Protein AF-A0AAW0LJJ2-F1 (afdb_monomer_lite)

Secondary structure (DSSP, 8-state):
--PPPPPHHHHHHHHHHHHH-GGGGGGTTTSTTHHHHHHHHHHSTT-TTHHHHHHHHHHTGGG-TT-SHHHHHHHHHHHHHHHHSPP-SSSS-HHHHHHHHHHHHHHHHHHGGGS-HHHHHHHHHHHHHHHTS---HHHHHHHHHHHHHHHHHHHHSTTHHHHHHHHHHHHHHHTS--

InterPro domains:
  IPR016024 Armadillo-type fold [SSF48371] (32-173)
  IPR038741 AP-5 complex subunit beta-1 [PTHR34033] (3-173)

pLDDT: mean 87.31, std 13.15, range [34.34, 98.38]

Foldseek 3Di:
DDDDADDLVSVVQQLVLVVVDDPSNVVCVPPPPVLVSLLVLLLDQPRPCNLVSLVSCLVCVVVDPPNDLVSLLSLLVSLCSQLVDDDPVPRRHLVSNLSSLQSSLSSCLVCVVVDDLVSVLSNLVVLVVLLPDPDDPSSVSSNVSSVVSNVVNCVSPPCSVVVSVVVVVVVVVVPDDD

Structure (mmCIF, N/CA/C/O backbone):
data_AF-A0AAW0LJJ2-F1
#
_entry.id   AF-A0AAW0LJJ2-F1
#
loop_
_atom_site.group_PDB
_atom_site.id
_atom_site.type_symbol
_atom_site.label_atom_id
_atom_site.label_alt_id
_atom_site.label_comp_id
_atom_site.label_asym_id
_atom_site.label_entity_id
_atom_site.label_seq_id
_atom_site.pdbx_PDB_ins_code
_atom_site.Cartn_x
_atom_site.Cartn_y
_atom_site.Cartn_z
_atom_site.occupancy
_atom_site.B_iso_or_equiv
_atom_site.auth_seq_id
_atom_site.auth_comp_id
_atom_site.auth_asym_id
_atom_site.auth_atom_id
_atom_site.pdbx_PDB_model_num
ATOM 1 N N . MET A 1 1 ? -21.366 12.395 2.158 1.00 34.34 1 MET A N 1
ATOM 2 C CA . MET A 1 1 ? -21.762 12.562 3.576 1.00 34.34 1 MET A CA 1
ATOM 3 C C . MET A 1 1 ? -20.507 12.367 4.410 1.00 34.34 1 MET A C 1
ATOM 5 O O . MET A 1 1 ? -19.807 11.400 4.158 1.00 34.34 1 MET A O 1
ATOM 9 N N . SER A 1 2 ? -20.166 13.298 5.306 1.00 44.72 2 SER A N 1
ATOM 10 C CA . SER A 1 2 ? -18.946 13.191 6.123 1.00 44.72 2 SER A CA 1
ATOM 11 C C . SER A 1 2 ? -19.129 12.073 7.151 1.00 44.72 2 SER A C 1
ATOM 13 O O . SER A 1 2 ? -20.004 12.172 8.013 1.00 44.72 2 SER A O 1
ATOM 15 N N . GLN A 1 3 ? -18.385 10.978 7.005 1.00 62.25 3 GLN A N 1
ATOM 16 C CA . GLN A 1 3 ? -18.446 9.852 7.930 1.00 62.25 3 GLN A CA 1
ATOM 17 C C . GLN A 1 3 ? -17.730 10.182 9.234 1.00 62.25 3 GLN A C 1
ATOM 19 O O . GLN A 1 3 ? -16.739 10.913 9.260 1.00 62.25 3 GLN A O 1
ATOM 24 N N . LYS A 1 4 ? -18.245 9.636 10.337 1.00 73.75 4 LYS A N 1
ATOM 25 C CA . LYS A 1 4 ? -17.633 9.821 11.647 1.00 73.75 4 LYS A CA 1
ATOM 26 C C . LYS A 1 4 ? -16.298 9.061 11.678 1.00 73.75 4 LYS A C 1
ATOM 28 O O . LYS A 1 4 ? -16.311 7.853 11.452 1.00 73.75 4 LYS A O 1
ATOM 33 N N . PRO A 1 5 ? -15.168 9.729 11.960 1.00 82.31 5 PRO A N 1
ATOM 34 C CA . PRO A 1 5 ? -13.885 9.049 12.066 1.00 82.31 5 PRO A CA 1
ATOM 35 C C . PRO A 1 5 ? -13.890 8.099 13.269 1.00 82.31 5 PRO A C 1
ATOM 37 O O . PRO A 1 5 ? -14.421 8.445 14.328 1.00 82.31 5 PRO A O 1
ATOM 40 N N . LEU A 1 6 ? -13.281 6.924 13.106 1.00 89.50 6 LEU A N 1
ATOM 41 C CA . LEU A 1 6 ? -13.045 5.980 14.197 1.00 89.50 6 LEU A CA 1
ATOM 42 C C . LEU A 1 6 ? -11.908 6.484 15.096 1.00 89.50 6 LEU A C 1
ATOM 44 O O . LEU A 1 6 ? -10.920 7.055 14.618 1.00 89.50 6 LEU A O 1
ATOM 48 N N . SER A 1 7 ? -12.057 6.309 16.409 1.00 92.12 7 SER A N 1
ATOM 49 C CA . SER A 1 7 ? -10.971 6.571 17.357 1.00 92.12 7 SER A CA 1
ATOM 50 C C . SER A 1 7 ? -9.905 5.465 17.283 1.00 92.12 7 SER A C 1
ATOM 52 O O . SER A 1 7 ? -10.181 4.384 16.763 1.00 92.12 7 SER A O 1
ATOM 54 N N . PRO A 1 8 ? -8.681 5.687 17.798 1.00 93.94 8 PRO A N 1
ATOM 55 C CA . PRO A 1 8 ? -7.680 4.624 17.892 1.00 93.94 8 PRO A CA 1
ATOM 56 C C . PRO A 1 8 ? -8.186 3.385 18.647 1.00 93.94 8 PRO A C 1
ATOM 58 O O . PRO A 1 8 ? -7.945 2.273 18.202 1.00 93.94 8 PRO A O 1
ATOM 61 N N . GLN A 1 9 ? -8.954 3.572 19.725 1.00 94.88 9 GLN A N 1
ATOM 62 C CA . GLN A 1 9 ? -9.533 2.465 20.493 1.00 94.88 9 GLN A CA 1
ATOM 63 C C . GLN A 1 9 ? -10.599 1.702 19.699 1.00 94.88 9 GLN A C 1
ATOM 65 O O . GLN A 1 9 ? -10.699 0.481 19.809 1.00 94.88 9 GLN A O 1
ATOM 70 N N . ASP A 1 10 ? -11.390 2.407 18.881 1.00 94.06 10 ASP A N 1
ATOM 71 C CA . ASP A 1 10 ? -12.345 1.747 17.987 1.00 94.06 10 ASP A CA 1
ATOM 72 C C . ASP A 1 10 ? -11.605 0.877 16.962 1.00 94.06 10 ASP A C 1
ATOM 74 O O . ASP A 1 10 ? -12.039 -0.240 16.693 1.00 94.06 10 ASP A O 1
ATOM 78 N N . TRP A 1 11 ? -10.474 1.359 16.431 1.00 95.31 11 TRP A N 1
ATOM 79 C CA . TRP A 1 11 ? -9.628 0.589 15.518 1.00 95.31 11 TRP A CA 1
ATOM 80 C C . TRP A 1 11 ? -8.989 -0.632 16.184 1.00 95.31 11 TRP A C 1
ATOM 82 O O . TRP A 1 11 ? -8.985 -1.695 15.577 1.00 95.31 11 TRP A O 1
ATOM 92 N N . GLU A 1 12 ? -8.495 -0.517 17.418 1.00 95.81 12 GLU A N 1
ATOM 93 C CA . GLU A 1 12 ? -7.974 -1.664 18.181 1.00 95.81 12 GLU A CA 1
ATOM 94 C C . GLU A 1 12 ? -9.048 -2.741 18.359 1.00 95.81 12 GLU A C 1
ATOM 96 O O . GLU A 1 12 ? -8.835 -3.890 17.977 1.00 95.81 12 GLU A O 1
ATOM 101 N N . SER A 1 13 ? -10.238 -2.356 18.839 1.00 94.62 13 SER A N 1
ATOM 102 C CA . SER A 1 13 ? -11.367 -3.285 18.988 1.00 94.62 13 SER A CA 1
ATOM 103 C C . SER A 1 13 ? -11.770 -3.913 17.656 1.00 94.62 13 SER A C 1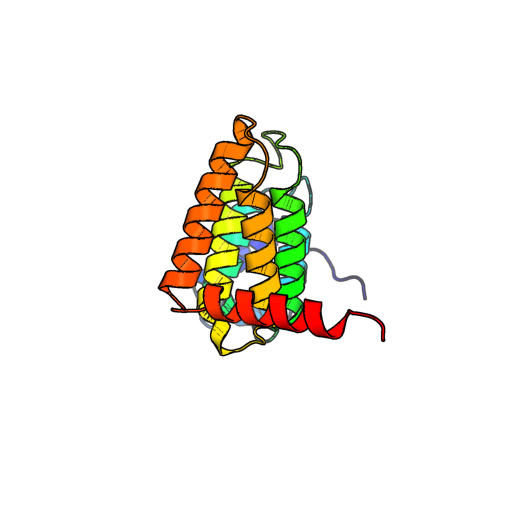
ATOM 105 O O . SER A 1 13 ? -12.151 -5.081 17.624 1.00 94.62 13 SER A O 1
ATOM 107 N N . LEU A 1 14 ? -11.721 -3.146 16.568 1.00 94.44 14 LEU A N 1
ATOM 108 C CA . LEU A 1 14 ? -12.057 -3.633 15.240 1.00 94.44 14 LEU A CA 1
ATOM 109 C C . LEU A 1 14 ? -11.051 -4.678 14.760 1.00 94.44 14 LEU A C 1
ATOM 111 O O . LEU A 1 14 ? -11.461 -5.750 14.320 1.00 94.44 14 LEU A O 1
ATOM 115 N N . ILE A 1 15 ? -9.753 -4.388 14.869 1.00 94.88 15 ILE A N 1
ATOM 116 C CA . ILE A 1 15 ? -8.683 -5.316 14.484 1.00 94.88 15 ILE A CA 1
ATOM 117 C C . ILE A 1 15 ? -8.807 -6.613 15.291 1.00 94.88 15 ILE A C 1
ATOM 119 O O . ILE A 1 15 ? -8.796 -7.699 14.711 1.00 94.88 15 ILE A O 1
ATOM 123 N N . GLU A 1 16 ? -9.012 -6.514 16.608 1.00 94.56 16 GLU A N 1
ATOM 124 C CA . GLU A 1 16 ? -9.235 -7.682 17.464 1.00 94.56 16 GLU A CA 1
ATOM 125 C C . GLU A 1 16 ? -10.461 -8.491 17.014 1.00 94.56 16 GLU A C 1
ATOM 127 O O . GLU A 1 16 ? -10.391 -9.717 16.907 1.00 94.56 16 GLU A O 1
ATOM 132 N N . ASP A 1 17 ? -11.587 -7.840 16.717 1.00 94.19 17 ASP A N 1
ATOM 133 C CA . ASP A 1 17 ? -12.805 -8.520 16.265 1.00 94.19 17 ASP A CA 1
ATOM 134 C C . ASP A 1 17 ? -12.600 -9.253 14.926 1.00 94.19 17 ASP A C 1
ATOM 136 O O . ASP A 1 17 ? -13.121 -10.359 14.741 1.00 94.19 17 ASP A O 1
ATOM 140 N N . PHE A 1 18 ? -11.820 -8.681 14.003 1.00 92.81 18 PHE A N 1
ATOM 141 C CA . PHE A 1 18 ? -11.477 -9.325 12.733 1.00 92.81 18 PHE A CA 1
ATOM 142 C C . PHE A 1 18 ? -10.570 -10.543 12.917 1.00 92.81 18 PHE A C 1
ATOM 144 O O . PHE A 1 18 ? -10.854 -11.583 12.314 1.00 92.81 18 PHE A O 1
ATOM 151 N N . GLN A 1 19 ? -9.566 -10.450 13.793 1.00 92.00 19 GLN A N 1
ATOM 152 C CA . GLN A 1 19 ? -8.653 -11.551 14.126 1.00 92.00 19 GLN A CA 1
ATOM 153 C C . GLN A 1 19 ? -9.367 -12.730 14.804 1.00 92.00 19 GLN A C 1
ATOM 155 O O . GLN A 1 19 ? -9.048 -13.887 14.542 1.00 92.00 19 GLN A O 1
ATOM 160 N N . HIS A 1 20 ? -10.363 -12.462 15.655 1.00 90.25 20 HIS A N 1
ATOM 161 C CA . HIS A 1 20 ? -11.160 -13.520 16.290 1.00 90.25 20 HIS A CA 1
ATOM 162 C C . HIS A 1 20 ? -12.199 -14.145 15.344 1.00 90.25 20 HIS A C 1
ATOM 164 O O . HIS A 1 20 ? -12.627 -15.280 15.562 1.00 90.25 20 HIS A O 1
ATOM 170 N N . GLY A 1 21 ? -12.624 -13.413 14.312 1.00 85.56 21 GLY A N 1
ATOM 171 C CA . GLY A 1 21 ? -13.565 -13.891 13.305 1.00 85.56 21 GLY A CA 1
ATOM 172 C C . GLY A 1 21 ? -15.007 -14.082 13.795 1.00 85.56 21 GLY A C 1
ATOM 173 O O . GLY A 1 21 ? -15.420 -13.649 14.877 1.00 85.56 21 GLY A O 1
ATOM 174 N N . GLY A 1 22 ? -15.811 -14.732 12.950 1.00 84.12 22 GLY A N 1
ATOM 175 C CA . GLY A 1 22 ? -17.193 -15.103 13.258 1.00 84.12 22 GLY A CA 1
ATOM 176 C C . GLY A 1 22 ? -18.124 -13.908 13.480 1.00 84.12 22 GLY A C 1
ATOM 177 O O . GLY A 1 22 ? -18.028 -12.878 12.812 1.00 84.12 22 GLY A O 1
ATOM 178 N N . SER A 1 23 ? -19.047 -14.039 14.438 1.00 84.12 23 SER A N 1
ATOM 179 C CA . SER A 1 23 ? -20.122 -13.061 14.640 1.00 84.12 23 SER A CA 1
ATOM 180 C C . SER A 1 23 ? -19.652 -11.685 15.114 1.00 84.12 23 SER A C 1
ATOM 182 O O . SER A 1 23 ? -20.416 -10.725 15.034 1.00 84.12 23 SER A O 1
ATOM 184 N N . ARG A 1 24 ? -18.407 -11.569 15.595 1.00 84.94 24 ARG A N 1
ATOM 185 C CA . ARG A 1 24 ? -17.820 -10.293 16.027 1.00 84.94 24 ARG A CA 1
ATOM 186 C C . ARG A 1 24 ? -17.613 -9.335 14.853 1.00 84.94 24 ARG A C 1
ATOM 188 O O . ARG A 1 24 ? -17.857 -8.141 14.998 1.00 84.94 24 ARG A O 1
ATOM 195 N N . ARG A 1 25 ? -17.305 -9.861 13.662 1.00 85.44 25 ARG A N 1
ATOM 196 C CA . ARG A 1 25 ? -17.169 -9.062 12.432 1.00 85.44 25 ARG A CA 1
ATOM 197 C C . ARG A 1 25 ? -18.480 -8.387 12.017 1.00 85.44 25 ARG A C 1
ATOM 199 O O . ARG A 1 25 ? -18.457 -7.270 11.509 1.00 85.44 25 ARG A O 1
ATOM 206 N N . HIS A 1 26 ? -19.634 -9.001 12.302 1.00 82.25 26 HIS A N 1
ATOM 207 C CA . HIS A 1 26 ? -20.947 -8.433 11.952 1.00 82.25 26 HIS A CA 1
ATOM 208 C C . HIS A 1 26 ? -21.254 -7.107 12.657 1.00 82.25 26 HIS A C 1
ATOM 210 O O . HIS A 1 26 ? -22.076 -6.332 12.177 1.00 82.25 26 HIS A O 1
ATOM 216 N N . LYS A 1 27 ? -20.587 -6.800 13.774 1.00 83.81 27 LYS A N 1
ATOM 217 C CA . LYS A 1 27 ? -20.697 -5.477 14.401 1.00 83.81 27 LYS A CA 1
ATOM 218 C C . LYS A 1 27 ? -20.184 -4.366 13.474 1.00 83.81 27 LYS A C 1
ATOM 220 O O . LYS A 1 27 ? -20.681 -3.246 13.534 1.00 83.81 27 LYS A O 1
ATOM 225 N N . TRP A 1 28 ? -19.214 -4.684 12.619 1.00 85.31 28 TRP A N 1
ATOM 226 C CA . TRP A 1 28 ? -18.549 -3.738 11.727 1.00 85.31 28 TRP A CA 1
ATOM 227 C C . TRP A 1 28 ? -19.099 -3.770 10.299 1.00 85.31 28 TRP A C 1
ATOM 229 O O . TRP A 1 28 ? -18.848 -2.838 9.544 1.00 85.31 28 TRP A O 1
ATOM 239 N N . SER A 1 29 ? -19.927 -4.760 9.939 1.00 75.88 29 SER A N 1
ATOM 240 C CA . SER A 1 29 ? -20.551 -4.829 8.606 1.00 75.88 29 SER A CA 1
ATOM 241 C C . SER A 1 29 ? -21.534 -3.688 8.328 1.00 75.88 29 SER A C 1
ATOM 243 O O . SER A 1 29 ? -21.871 -3.428 7.179 1.00 75.88 29 SER A O 1
ATOM 245 N N . SER A 1 30 ? -22.014 -2.999 9.368 1.00 73.31 30 SER A N 1
ATOM 246 C CA . SER A 1 30 ? -22.834 -1.790 9.231 1.00 73.31 30 SER A CA 1
ATOM 247 C C . SER A 1 30 ? -22.017 -0.506 9.087 1.00 73.31 30 SER A C 1
ATOM 249 O O . SER A 1 30 ? -22.613 0.566 9.012 1.00 73.31 30 SER A O 1
ATOM 251 N N . THR A 1 31 ? -20.684 -0.587 9.106 1.00 78.38 31 THR A N 1
ATOM 252 C CA . THR A 1 31 ? -19.789 0.552 8.892 1.00 78.38 31 THR A CA 1
ATOM 253 C C . THR A 1 31 ? -19.452 0.615 7.405 1.00 78.38 31 THR A C 1
ATOM 255 O O . THR A 1 31 ? -18.535 -0.080 6.969 1.00 78.38 31 THR A O 1
ATOM 258 N N . PRO A 1 32 ? -20.195 1.394 6.595 1.00 72.88 32 PRO A N 1
ATOM 259 C CA . PRO A 1 32 ? -19.865 1.536 5.185 1.00 72.88 32 PRO A CA 1
ATOM 260 C C . PRO A 1 32 ? -18.464 2.131 5.029 1.00 72.88 32 PRO A C 1
ATOM 262 O O . PRO A 1 32 ? -18.063 2.959 5.853 1.00 72.88 32 PRO A O 1
ATOM 265 N N . SER A 1 33 ? -17.768 1.728 3.962 1.00 84.56 33 SER A N 1
ATOM 266 C CA . SER A 1 33 ? -16.473 2.275 3.537 1.00 84.56 33 SER A CA 1
ATOM 267 C C . SER A 1 33 ? -15.402 2.235 4.627 1.00 84.56 33 SER A C 1
ATOM 269 O O . SER A 1 33 ? -14.726 3.223 4.929 1.00 84.56 33 SER A O 1
ATOM 271 N N . LEU A 1 34 ? -15.254 1.068 5.256 1.00 90.06 34 LEU A N 1
ATOM 272 C CA . LEU A 1 34 ? -14.225 0.859 6.269 1.00 90.06 34 LEU A CA 1
ATOM 273 C C . LEU A 1 34 ? -12.819 1.013 5.679 1.00 90.06 34 LEU A C 1
ATOM 275 O O . LEU A 1 34 ? -11.940 1.592 6.319 1.00 90.06 34 LEU A O 1
ATOM 279 N N . LEU A 1 35 ? -12.643 0.556 4.440 1.00 91.88 35 LEU A N 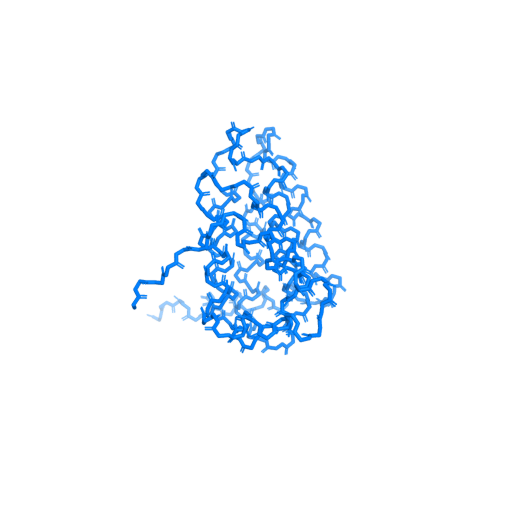1
ATOM 280 C CA . LEU A 1 35 ? -11.422 0.713 3.663 1.00 91.88 35 LEU A CA 1
ATOM 281 C C . LEU A 1 35 ? -11.037 2.196 3.494 1.00 91.88 35 LEU A C 1
ATOM 283 O O . LEU A 1 35 ? -9.901 2.585 3.775 1.00 91.88 35 LEU A O 1
ATOM 287 N N . ASP A 1 36 ? -11.998 3.059 3.147 1.00 91.31 36 ASP A N 1
ATOM 288 C CA . ASP A 1 36 ? -11.802 4.514 3.083 1.00 91.31 36 ASP A CA 1
ATOM 289 C C . ASP A 1 36 ? -11.358 5.112 4.418 1.00 91.31 36 ASP A C 1
ATOM 291 O O . ASP A 1 36 ? -10.456 5.958 4.478 1.00 91.31 36 ASP A O 1
ATOM 295 N N . LEU A 1 37 ? -12.019 4.697 5.500 1.00 93.12 37 LEU A N 1
ATOM 296 C CA . LEU A 1 37 ? -11.719 5.170 6.845 1.00 93.12 37 LEU A CA 1
ATOM 297 C C . LEU A 1 37 ? -10.322 4.726 7.282 1.00 93.12 37 LEU A C 1
ATOM 299 O O . LEU A 1 37 ? -9.621 5.506 7.937 1.00 93.12 37 LEU A O 1
ATOM 303 N N . ALA A 1 38 ? -9.900 3.516 6.909 1.00 94.94 38 ALA A N 1
ATOM 304 C CA . ALA A 1 38 ? -8.568 2.998 7.189 1.00 94.94 38 ALA A CA 1
ATOM 305 C C . ALA A 1 38 ? -7.502 3.830 6.467 1.00 94.94 38 ALA A C 1
ATOM 307 O O . ALA A 1 38 ? -6.612 4.367 7.130 1.00 94.94 38 ALA A O 1
ATOM 308 N N . LEU A 1 39 ? -7.640 4.046 5.151 1.00 95.50 39 LEU A N 1
ATOM 309 C CA . LEU A 1 39 ? -6.720 4.897 4.381 1.00 95.50 39 LEU A CA 1
ATOM 310 C C . LEU A 1 39 ? -6.661 6.323 4.943 1.00 95.50 39 LEU A C 1
ATOM 312 O O . LEU A 1 39 ? -5.580 6.871 5.168 1.00 95.50 39 LEU A O 1
ATOM 316 N N . SER A 1 40 ? -7.816 6.908 5.264 1.00 94.88 40 SER A N 1
ATOM 317 C CA . SER A 1 40 ? -7.895 8.245 5.867 1.00 94.88 40 SER A CA 1
ATOM 318 C C . SER A 1 40 ? -7.190 8.313 7.229 1.00 94.88 40 SER A C 1
ATOM 320 O O . SER A 1 40 ? -6.515 9.298 7.540 1.00 94.88 40 SER A O 1
ATOM 322 N N . SER A 1 41 ? -7.311 7.261 8.043 1.00 95.69 41 SER A N 1
ATOM 323 C CA . SER A 1 41 ? -6.652 7.160 9.353 1.00 95.69 41 SER A CA 1
ATOM 324 C C . SER A 1 41 ? -5.141 6.980 9.209 1.00 95.69 41 SER A C 1
ATOM 326 O O . SER A 1 41 ? -4.377 7.649 9.904 1.00 95.69 41 SER A O 1
ATOM 328 N N . ILE A 1 42 ? -4.702 6.155 8.256 1.00 96.38 42 ILE A N 1
ATOM 329 C CA . ILE A 1 42 ? -3.291 5.952 7.908 1.00 96.38 42 ILE A CA 1
ATOM 330 C C . ILE A 1 42 ? -2.637 7.273 7.476 1.00 96.38 42 ILE A C 1
ATOM 332 O O . ILE A 1 42 ? -1.509 7.563 7.880 1.00 96.38 42 ILE A O 1
ATOM 336 N N . LEU A 1 43 ? -3.338 8.115 6.712 1.00 95.69 43 LEU A N 1
ATOM 337 C CA . LEU A 1 43 ? -2.818 9.406 6.242 1.00 95.69 43 LEU A CA 1
ATOM 338 C C . LEU A 1 43 ? -2.825 10.506 7.314 1.00 95.69 43 LEU A C 1
ATOM 340 O O . LEU A 1 43 ? -2.077 11.480 7.210 1.00 95.69 43 LEU A O 1
ATOM 344 N N . LYS A 1 44 ? -3.606 10.357 8.388 1.00 94.44 44 LYS A N 1
ATOM 345 C CA . LYS A 1 44 ? -3.643 11.331 9.485 1.00 94.44 44 LYS A CA 1
ATOM 346 C C . LYS A 1 44 ? -2.290 11.395 10.199 1.00 94.44 44 LYS A C 1
ATOM 348 O O . LYS A 1 44 ? -1.740 10.373 10.600 1.00 94.44 44 LYS A O 1
ATOM 353 N N . LYS A 1 45 ? -1.745 12.603 10.378 1.00 89.75 45 LYS A N 1
ATOM 354 C CA . LYS A 1 45 ? -0.393 12.828 10.926 1.00 89.75 45 LYS A CA 1
ATOM 355 C C . LYS A 1 45 ? -0.162 12.133 12.277 1.00 89.75 45 LYS A C 1
ATOM 357 O O . LYS A 1 45 ? 0.739 11.310 12.391 1.00 89.75 45 LYS A O 1
ATOM 362 N N . ASP A 1 46 ? -1.030 12.391 13.251 1.00 88.81 46 ASP A N 1
ATOM 363 C CA . ASP A 1 46 ? -0.871 11.934 14.642 1.00 88.81 46 ASP A CA 1
ATOM 364 C C . ASP A 1 46 ? -1.612 10.621 14.949 1.00 88.81 46 ASP A C 1
ATOM 366 O O . ASP A 1 46 ? -2.077 10.406 16.067 1.00 88.81 46 ASP A O 1
ATOM 370 N N . PHE A 1 47 ? -1.805 9.755 13.951 1.00 94.12 47 PHE A N 1
ATOM 371 C CA . PHE A 1 47 ? -2.486 8.480 14.167 1.00 94.12 47 PHE A CA 1
ATOM 372 C C . PHE A 1 47 ? -1.498 7.393 14.633 1.00 94.12 47 PHE A C 1
ATOM 374 O O . PHE A 1 47 ? -0.525 7.136 13.924 1.00 94.12 47 PHE A O 1
ATOM 381 N N . PRO A 1 48 ? -1.717 6.746 15.796 1.00 94.31 48 PRO A N 1
ATOM 382 C CA . PRO A 1 48 ? -0.722 5.851 16.395 1.00 94.31 48 PRO A CA 1
ATOM 383 C C . PRO A 1 48 ? -0.691 4.437 15.796 1.00 94.31 48 PRO A C 1
ATOM 385 O O . PRO A 1 48 ? 0.299 3.737 15.977 1.00 94.31 48 PRO A O 1
ATOM 388 N N . LEU A 1 49 ? -1.737 4.015 15.075 1.00 96.06 49 LEU A N 1
ATOM 389 C CA . LEU A 1 49 ? -1.902 2.627 14.611 1.00 96.06 49 LEU A CA 1
ATOM 390 C C . LEU A 1 49 ? -1.655 2.458 13.104 1.00 96.06 49 LEU A C 1
ATOM 392 O O . LEU A 1 49 ? -2.245 1.588 12.472 1.00 96.06 49 LEU A O 1
ATOM 396 N N . LYS A 1 50 ? -0.838 3.322 12.485 1.00 97.00 50 LYS A N 1
ATOM 397 C CA . LYS A 1 50 ? -0.644 3.318 11.021 1.00 97.00 50 LYS A CA 1
ATOM 398 C C . LYS A 1 50 ? -0.170 1.959 10.502 1.00 97.00 50 LYS A C 1
ATOM 400 O O . LYS A 1 50 ? -0.759 1.438 9.567 1.00 97.00 50 LYS A O 1
ATOM 405 N N . ILE A 1 51 ? 0.867 1.386 11.117 1.00 97.19 51 ILE A N 1
ATOM 406 C CA . ILE A 1 51 ? 1.429 0.090 10.702 1.00 97.19 51 ILE A CA 1
ATOM 407 C C . ILE A 1 51 ? 0.409 -1.031 10.915 1.00 97.19 51 ILE A C 1
ATOM 409 O O . ILE A 1 51 ? 0.214 -1.850 10.026 1.00 97.19 51 ILE A O 1
ATOM 413 N N . GLN A 1 52 ? -0.281 -1.037 12.056 1.00 97.38 52 GLN A N 1
ATOM 414 C CA . GLN A 1 52 ? -1.310 -2.026 12.366 1.00 97.38 52 GLN A CA 1
ATOM 415 C C . GLN A 1 52 ? -2.462 -1.964 11.360 1.00 97.38 52 GLN A C 1
ATOM 417 O O . GLN A 1 52 ? -2.923 -3.009 10.920 1.00 97.38 52 GLN A O 1
ATOM 422 N N . LEU A 1 53 ? -2.888 -0.764 10.949 1.00 96.94 53 LEU A N 1
ATOM 423 C CA . LEU A 1 53 ? -3.906 -0.614 9.907 1.00 96.94 53 LEU A CA 1
ATOM 424 C C . LEU A 1 53 ? -3.422 -1.068 8.533 1.00 96.94 53 LEU A C 1
ATOM 426 O O . LEU A 1 53 ? -4.205 -1.643 7.790 1.00 96.94 53 LEU A O 1
ATOM 430 N N . ILE A 1 54 ? -2.156 -0.833 8.188 1.00 98.00 54 ILE A N 1
ATOM 431 C CA . ILE A 1 54 ? -1.594 -1.317 6.922 1.00 98.00 54 ILE A CA 1
ATOM 432 C C . ILE A 1 54 ? -1.590 -2.854 6.892 1.00 98.00 54 ILE A C 1
ATOM 434 O O . ILE A 1 54 ? -2.045 -3.438 5.915 1.00 98.00 54 ILE A O 1
ATOM 438 N N . ILE A 1 55 ? -1.148 -3.499 7.977 1.00 97.44 55 ILE A N 1
ATOM 439 C CA . ILE A 1 55 ? -1.161 -4.966 8.109 1.00 97.44 55 ILE A CA 1
ATOM 440 C C . ILE A 1 55 ? -2.595 -5.499 8.081 1.00 97.44 55 ILE A C 1
ATOM 442 O O . ILE A 1 55 ? -2.876 -6.479 7.407 1.00 97.44 55 ILE A O 1
ATOM 446 N N . PHE A 1 56 ? -3.516 -4.829 8.773 1.00 96.31 56 PHE A N 1
ATOM 447 C CA . PHE A 1 56 ? -4.932 -5.178 8.764 1.00 96.31 56 PHE A CA 1
ATOM 448 C C . PHE A 1 56 ? -5.534 -5.140 7.351 1.00 96.31 56 PHE A C 1
ATOM 450 O O . PHE A 1 56 ? -6.254 -6.057 6.968 1.00 96.31 56 PHE A O 1
ATOM 457 N N . LEU A 1 57 ? -5.231 -4.096 6.569 1.00 95.88 57 LEU A N 1
ATOM 458 C CA . LEU A 1 57 ? -5.685 -3.990 5.180 1.00 95.88 57 LEU A CA 1
ATOM 459 C C . LEU A 1 57 ? -5.114 -5.106 4.302 1.00 95.88 57 LEU A C 1
ATOM 461 O O . LEU A 1 57 ? -5.818 -5.600 3.431 1.00 95.88 57 LEU A O 1
ATOM 465 N N . GLU A 1 58 ? -3.860 -5.496 4.527 1.00 95.88 58 GLU A N 1
ATOM 466 C CA . GLU A 1 58 ? -3.240 -6.623 3.829 1.00 95.88 58 GLU A CA 1
ATOM 467 C C . GLU A 1 58 ? -3.928 -7.946 4.180 1.00 95.88 58 GLU A C 1
ATOM 469 O O . GLU A 1 58 ? -4.403 -8.645 3.287 1.00 95.88 58 GLU A O 1
ATOM 474 N N . GLU A 1 59 ? -4.037 -8.249 5.475 1.00 94.69 59 GLU A N 1
ATOM 475 C CA . GLU A 1 59 ? -4.549 -9.519 5.999 1.00 94.69 59 GLU A CA 1
ATOM 476 C C . GLU A 1 59 ? -6.015 -9.772 5.629 1.00 94.69 59 GLU A C 1
ATOM 478 O O . GLU A 1 59 ? -6.389 -10.908 5.345 1.00 94.69 59 GLU A O 1
ATOM 483 N N . PHE A 1 60 ? -6.842 -8.724 5.624 1.00 92.19 60 PHE A N 1
ATOM 484 C CA . PHE A 1 60 ? -8.289 -8.845 5.436 1.00 92.19 60 PHE A CA 1
ATOM 485 C C . PHE A 1 60 ? -8.789 -8.240 4.122 1.00 92.19 60 PHE A C 1
ATOM 487 O O . PHE A 1 60 ? -9.994 -8.060 3.975 1.00 92.19 60 PHE A O 1
ATOM 494 N N . SER A 1 61 ? -7.902 -7.930 3.171 1.00 88.75 61 SER A N 1
ATOM 495 C CA . SER A 1 61 ? -8.260 -7.348 1.863 1.00 88.75 61 SER A CA 1
ATOM 496 C C . SER A 1 61 ? -9.419 -8.085 1.177 1.00 88.75 61 SER A C 1
ATOM 498 O O . SER A 1 61 ? -10.419 -7.458 0.831 1.00 88.75 61 SER A O 1
ATOM 500 N N . ASP A 1 62 ? -9.339 -9.414 1.092 1.00 85.94 62 ASP A N 1
ATOM 501 C CA . ASP A 1 62 ? -10.352 -10.268 0.452 1.00 85.94 62 ASP A CA 1
ATOM 502 C C . ASP A 1 62 ? -11.679 -10.382 1.236 1.00 85.94 62 ASP A C 1
ATOM 504 O O . ASP A 1 62 ? -12.695 -10.815 0.689 1.00 85.94 62 ASP A O 1
ATOM 508 N N . ASP A 1 63 ? -11.697 -10.003 2.518 1.00 87.50 63 ASP A N 1
ATOM 509 C CA . ASP A 1 63 ? -12.891 -10.084 3.370 1.00 87.50 63 ASP A CA 1
ATOM 510 C C . ASP A 1 63 ? -13.825 -8.870 3.194 1.00 87.50 63 ASP A C 1
ATOM 512 O O . ASP A 1 63 ? -14.957 -8.875 3.698 1.00 87.50 63 ASP A O 1
ATOM 516 N N . PHE A 1 64 ? -13.370 -7.819 2.502 1.00 86.50 64 PHE A N 1
ATOM 517 C CA . PHE A 1 64 ? -14.130 -6.588 2.311 1.00 86.50 64 PHE A CA 1
ATOM 518 C C . PHE A 1 64 ? -14.983 -6.624 1.037 1.00 86.50 64 PHE A C 1
ATOM 520 O O . PHE A 1 64 ? -14.453 -6.756 -0.063 1.00 86.50 64 PHE A O 1
ATOM 527 N N . PRO A 1 65 ? -16.315 -6.446 1.139 1.00 81.81 65 PRO A N 1
ATOM 528 C CA . PRO A 1 65 ? -17.198 -6.474 -0.028 1.00 81.81 65 PRO A CA 1
ATOM 529 C C . PRO A 1 65 ? -17.048 -5.241 -0.932 1.00 81.81 65 PRO A C 1
ATOM 531 O O . PRO A 1 65 ? -17.480 -5.271 -2.080 1.00 81.81 65 PRO A O 1
ATOM 534 N N . ASP A 1 66 ? -16.495 -4.151 -0.402 1.00 83.19 66 ASP A N 1
ATOM 535 C CA . ASP A 1 66 ? -16.176 -2.901 -1.092 1.00 83.19 66 ASP A CA 1
ATOM 536 C C . ASP A 1 66 ? -14.721 -2.852 -1.587 1.00 83.19 66 ASP A C 1
ATOM 538 O O . ASP A 1 66 ? -14.243 -1.791 -1.987 1.00 83.19 66 ASP A O 1
ATOM 542 N N . PHE A 1 67 ? -14.011 -3.985 -1.566 1.00 89.19 67 PHE A N 1
ATOM 543 C CA . PHE A 1 67 ? -12.686 -4.094 -2.159 1.00 89.19 67 PHE A CA 1
ATOM 544 C C . PHE A 1 67 ? -12.797 -4.122 -3.689 1.00 89.19 67 PHE A C 1
ATOM 546 O O . PHE A 1 67 ? -13.192 -5.124 -4.286 1.00 89.19 67 PHE A O 1
ATOM 553 N N . ASP A 1 68 ? -12.468 -3.002 -4.329 1.00 90.50 68 ASP A N 1
ATOM 554 C CA . ASP A 1 68 ? -12.581 -2.819 -5.773 1.00 90.50 68 ASP A CA 1
ATOM 555 C C . ASP A 1 68 ? -11.395 -2.039 -6.375 1.00 90.50 68 ASP A C 1
ATOM 557 O O . ASP A 1 68 ? -10.457 -1.620 -5.688 1.00 90.50 68 ASP A O 1
ATOM 561 N N . GLU A 1 69 ? -11.449 -1.829 -7.692 1.00 91.44 69 GLU A N 1
ATOM 562 C CA . GLU A 1 69 ? -10.467 -1.038 -8.440 1.00 91.44 69 GLU A CA 1
ATOM 563 C C . GLU A 1 69 ? -10.286 0.374 -7.862 1.00 91.44 69 GLU A C 1
ATOM 565 O O . GLU A 1 69 ? -9.165 0.878 -7.774 1.00 91.44 69 GLU A O 1
ATOM 570 N N . HIS A 1 70 ? -11.372 0.998 -7.400 1.00 91.38 70 HIS A N 1
ATOM 571 C CA . HIS A 1 70 ? -11.330 2.347 -6.852 1.00 91.38 70 HIS A CA 1
ATOM 572 C C . HIS A 1 70 ? -10.624 2.400 -5.490 1.00 91.38 70 HIS A C 1
ATOM 574 O O . HIS A 1 70 ? -9.936 3.376 -5.169 1.00 91.38 70 HIS A O 1
ATOM 580 N N . PHE A 1 71 ? -10.757 1.362 -4.666 1.00 92.62 71 PHE A N 1
ATOM 581 C CA . PHE A 1 71 ? -9.943 1.225 -3.465 1.00 92.62 71 PHE A CA 1
ATOM 582 C C . PHE A 1 71 ? -8.452 1.102 -3.805 1.00 92.62 71 PHE A C 1
ATOM 584 O O . PHE A 1 71 ? -7.640 1.798 -3.191 1.00 92.62 71 PHE A O 1
ATOM 591 N N . LEU A 1 72 ? -8.086 0.285 -4.798 1.00 94.25 72 LEU A N 1
ATOM 592 C CA . LEU A 1 72 ? -6.687 0.105 -5.204 1.00 94.25 72 LEU A CA 1
ATOM 593 C C . LEU A 1 72 ? -6.040 1.396 -5.718 1.00 94.25 72 LEU A C 1
ATOM 595 O O . LEU A 1 72 ? -4.902 1.698 -5.352 1.00 94.25 72 LEU A O 1
ATOM 599 N N . GLU A 1 73 ? -6.762 2.192 -6.509 1.00 94.69 73 GLU A N 1
ATOM 600 C CA . GLU A 1 73 ? -6.303 3.519 -6.943 1.00 94.69 73 GLU A CA 1
ATOM 601 C C . GLU A 1 73 ? -5.960 4.411 -5.741 1.00 94.69 73 GLU A C 1
ATOM 603 O O . GLU A 1 73 ? -4.877 4.996 -5.659 1.00 94.69 73 GLU A O 1
ATOM 608 N N . ARG A 1 74 ? -6.852 4.457 -4.747 1.00 95.19 74 ARG A N 1
ATOM 609 C CA . A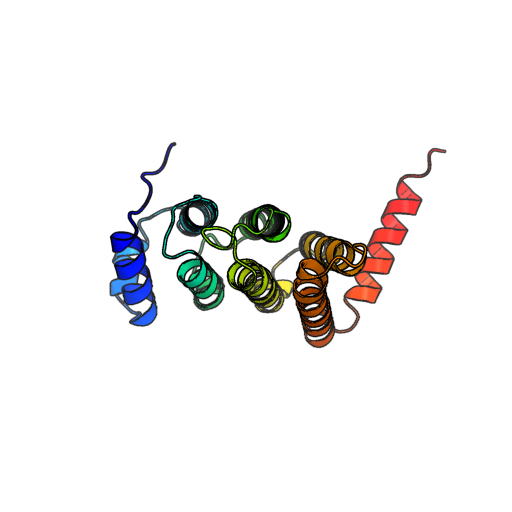RG A 1 74 ? -6.651 5.269 -3.540 1.00 95.19 74 ARG A CA 1
ATOM 610 C C . ARG A 1 74 ? -5.569 4.711 -2.627 1.00 95.19 74 ARG A C 1
ATOM 612 O O . ARG A 1 74 ? -4.894 5.484 -1.945 1.00 95.19 74 ARG A O 1
ATOM 619 N N . LEU A 1 75 ? -5.375 3.394 -2.613 1.00 96.88 75 LEU A N 1
ATOM 620 C CA . LEU A 1 75 ? -4.259 2.752 -1.928 1.00 96.88 75 LEU A CA 1
ATOM 621 C C . LEU A 1 75 ? -2.924 3.169 -2.565 1.00 96.88 75 LEU A C 1
ATOM 623 O O . LEU A 1 75 ? -1.999 3.530 -1.834 1.00 96.88 75 LEU A O 1
ATOM 627 N N . ILE A 1 76 ? -2.837 3.214 -3.901 1.00 97.25 76 ILE A N 1
ATOM 628 C CA . ILE A 1 76 ? -1.667 3.749 -4.619 1.00 97.25 76 ILE A CA 1
ATOM 629 C C . ILE A 1 76 ? -1.445 5.227 -4.274 1.00 97.25 76 ILE A C 1
ATOM 631 O O . ILE A 1 76 ? -0.307 5.637 -4.029 1.00 97.25 76 ILE A O 1
ATOM 635 N N . ASP A 1 77 ? -2.497 6.042 -4.228 1.00 97.69 77 ASP A N 1
ATOM 636 C CA . ASP A 1 77 ? -2.368 7.454 -3.858 1.00 97.69 77 ASP A CA 1
ATOM 637 C C . ASP A 1 77 ? -1.861 7.621 -2.420 1.00 97.69 77 ASP A C 1
ATOM 639 O O . ASP A 1 77 ? -0.939 8.402 -2.165 1.00 97.69 77 ASP A O 1
ATOM 643 N N . ALA A 1 78 ? -2.386 6.835 -1.478 1.00 98.00 78 ALA A N 1
ATOM 644 C CA . ALA A 1 78 ? -1.907 6.818 -0.101 1.00 98.00 78 ALA A CA 1
ATOM 645 C C . ALA A 1 78 ? -0.440 6.360 -0.007 1.00 98.00 78 ALA A C 1
ATOM 647 O O . ALA A 1 78 ? 0.354 6.967 0.722 1.00 98.00 78 ALA A O 1
ATOM 648 N N . LEU A 1 79 ? -0.061 5.337 -0.781 1.00 98.06 79 LEU A N 1
ATOM 649 C CA . LEU A 1 79 ? 1.312 4.851 -0.900 1.00 98.06 79 LEU A CA 1
ATOM 650 C C . LEU A 1 79 ? 2.242 5.973 -1.380 1.00 98.06 79 LEU A C 1
ATOM 652 O O . LEU A 1 79 ? 3.268 6.234 -0.745 1.00 98.06 79 LEU A O 1
ATOM 656 N N . LYS A 1 80 ? 1.871 6.674 -2.459 1.00 96.69 80 LYS A N 1
ATOM 657 C CA . LYS A 1 80 ? 2.625 7.816 -2.996 1.00 96.69 80 LYS A CA 1
ATOM 658 C C . LYS A 1 80 ? 2.808 8.892 -1.930 1.00 96.69 80 LYS A C 1
ATOM 660 O O . LYS A 1 80 ? 3.942 9.307 -1.686 1.00 96.69 80 LYS A O 1
ATOM 665 N N . ILE A 1 81 ? 1.733 9.286 -1.243 1.00 96.75 81 ILE A N 1
ATOM 666 C CA . ILE A 1 81 ? 1.776 10.304 -0.183 1.00 96.75 81 ILE A CA 1
ATOM 667 C C . ILE A 1 81 ? 2.762 9.903 0.924 1.00 96.75 81 ILE A C 1
ATOM 669 O O . ILE A 1 81 ? 3.634 10.696 1.284 1.00 96.75 81 ILE A O 1
ATOM 673 N N . ILE A 1 82 ? 2.675 8.681 1.452 1.00 95.88 82 ILE A N 1
ATOM 674 C CA . ILE A 1 82 ? 3.528 8.225 2.562 1.00 95.88 82 ILE A CA 1
ATOM 675 C C . ILE A 1 82 ? 4.989 8.100 2.136 1.00 95.88 82 ILE A C 1
ATOM 677 O O . ILE A 1 82 ? 5.885 8.615 2.810 1.00 95.88 82 ILE A O 1
ATOM 681 N N . VAL A 1 83 ? 5.249 7.420 1.021 1.00 94.69 83 VAL A N 1
ATOM 682 C CA . VAL A 1 83 ? 6.615 7.084 0.608 1.00 94.69 83 VAL A CA 1
ATOM 683 C C . VAL A 1 83 ? 7.373 8.324 0.143 1.00 94.69 83 VAL A C 1
ATOM 685 O O . VAL A 1 83 ? 8.566 8.468 0.435 1.00 94.69 83 VAL A O 1
ATOM 688 N N . GLN A 1 84 ? 6.691 9.254 -0.527 1.00 92.38 84 GLN A N 1
ATOM 689 C CA . GLN A 1 84 ? 7.303 10.493 -1.002 1.00 92.38 84 GLN A CA 1
ATOM 690 C C . GLN A 1 84 ? 7.416 11.572 0.083 1.00 92.38 84 GLN A C 1
ATOM 692 O O . GLN A 1 84 ? 8.217 12.492 -0.083 1.00 92.38 84 GLN A O 1
ATOM 697 N N . SER A 1 85 ? 6.681 11.460 1.196 1.00 92.31 85 SER A N 1
ATOM 698 C CA . SER A 1 85 ? 6.795 12.403 2.315 1.00 92.31 85 SER A CA 1
ATOM 699 C C . SER A 1 85 ? 8.197 12.377 2.941 1.00 92.31 85 SER A C 1
ATOM 701 O O . SER A 1 85 ? 8.780 11.299 3.081 1.00 92.31 85 SER A O 1
ATOM 703 N N . PRO A 1 86 ? 8.765 13.521 3.361 1.00 90.50 86 PRO A N 1
ATOM 704 C CA . PRO A 1 86 ? 10.027 13.542 4.094 1.00 90.50 86 PRO A CA 1
ATOM 705 C C . PRO A 1 86 ? 9.949 12.711 5.378 1.00 90.50 86 PRO A C 1
ATOM 707 O O . PRO A 1 86 ? 8.943 12.737 6.083 1.00 90.50 86 PRO A O 1
ATOM 710 N N . THR A 1 87 ? 11.020 11.984 5.689 1.00 90.94 87 THR A N 1
ATOM 711 C CA . THR A 1 87 ? 11.119 11.239 6.947 1.00 90.94 87 THR A CA 1
ATOM 712 C C . THR A 1 87 ? 11.331 12.221 8.097 1.00 90.94 87 THR A C 1
ATOM 714 O O . THR A 1 87 ? 12.302 12.976 8.087 1.00 90.94 87 THR A O 1
ATOM 717 N N . ASP A 1 88 ? 10.449 12.194 9.093 1.00 89.50 88 ASP A N 1
ATOM 718 C CA . ASP A 1 88 ? 10.544 13.024 10.303 1.00 89.50 88 ASP A CA 1
ATOM 719 C C . ASP 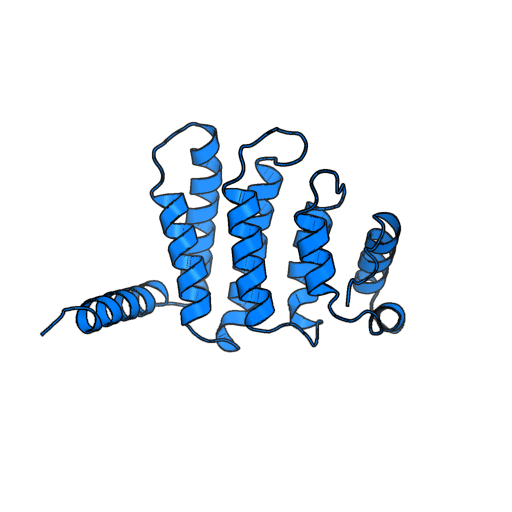A 1 88 ? 10.869 12.207 11.567 1.00 89.50 88 ASP A C 1
ATOM 721 O O . ASP A 1 88 ? 11.029 12.772 12.646 1.00 89.50 88 ASP A O 1
ATOM 725 N N . ASN A 1 89 ? 11.002 10.881 11.427 1.00 85.19 89 ASN A N 1
ATOM 726 C CA . ASN A 1 89 ? 11.271 9.913 12.498 1.00 85.19 89 ASN A CA 1
ATOM 727 C C . ASN A 1 89 ? 10.230 9.893 13.632 1.00 85.19 89 ASN A C 1
ATOM 729 O O . ASN A 1 89 ? 10.465 9.244 14.650 1.00 85.19 89 ASN A O 1
ATOM 733 N N . LEU A 1 90 ? 9.084 10.556 13.455 1.00 88.00 90 LEU A N 1
ATOM 734 C CA . LEU A 1 90 ? 8.011 10.620 14.445 1.00 88.00 90 LEU A CA 1
ATOM 735 C C . LEU A 1 90 ? 6.698 10.089 13.864 1.00 88.00 90 LEU A C 1
ATOM 737 O O . LEU A 1 90 ? 6.105 9.170 14.420 1.00 88.00 90 LEU A O 1
ATOM 741 N N . HIS A 1 91 ? 6.271 10.634 12.727 1.00 90.31 91 HIS A N 1
ATOM 742 C CA . HIS A 1 91 ? 5.022 10.280 12.051 1.00 90.31 91 HIS A CA 1
ATOM 743 C C . HIS A 1 91 ? 5.268 9.522 10.749 1.00 90.31 91 HIS A C 1
ATOM 745 O O . HIS A 1 91 ? 4.502 8.624 10.401 1.00 90.31 91 HIS A O 1
ATOM 751 N N . ILE A 1 92 ? 6.333 9.887 10.033 1.00 93.25 92 ILE A N 1
ATOM 752 C CA . ILE A 1 92 ? 6.797 9.246 8.808 1.00 93.25 92 ILE A CA 1
ATOM 753 C C . ILE A 1 92 ? 8.188 8.682 9.090 1.00 93.25 92 ILE A C 1
ATOM 755 O O . ILE A 1 92 ? 9.191 9.399 9.113 1.00 93.25 92 ILE A O 1
ATOM 759 N N . THR A 1 93 ? 8.237 7.373 9.325 1.00 93.56 93 THR A N 1
ATOM 760 C CA . THR A 1 93 ? 9.468 6.611 9.565 1.00 93.56 93 THR A CA 1
ATOM 761 C C . THR A 1 93 ? 9.813 5.765 8.341 1.00 93.56 93 THR A C 1
ATOM 763 O O . THR A 1 93 ? 8.944 5.459 7.525 1.00 93.56 93 THR A O 1
ATOM 766 N N . LEU A 1 94 ? 11.075 5.340 8.215 1.00 92.50 94 LEU A N 1
ATOM 767 C CA . LEU A 1 94 ? 11.467 4.396 7.159 1.00 92.50 94 LEU A CA 1
ATOM 768 C C . LEU A 1 94 ? 10.678 3.082 7.257 1.00 92.50 94 LEU A C 1
ATOM 770 O O . LEU A 1 94 ? 10.199 2.590 6.247 1.00 92.50 94 LEU A O 1
ATOM 774 N N . SER A 1 95 ? 10.444 2.582 8.475 1.00 94.69 95 SER A N 1
ATOM 775 C CA . SER A 1 95 ? 9.635 1.377 8.697 1.00 94.69 95 SER A CA 1
ATOM 776 C C . SER A 1 95 ? 8.195 1.531 8.203 1.00 94.69 95 SER A C 1
ATOM 778 O O . SER A 1 95 ? 7.667 0.592 7.619 1.00 94.69 95 SER A O 1
ATOM 780 N N . LEU A 1 96 ? 7.570 2.701 8.387 1.00 96.19 96 LEU A N 1
ATOM 781 C CA . LEU A 1 96 ? 6.228 2.948 7.858 1.00 96.19 96 LEU A CA 1
ATOM 782 C C . LEU A 1 96 ? 6.220 2.922 6.325 1.00 96.19 96 LEU A C 1
ATOM 784 O O . LEU A 1 96 ? 5.321 2.334 5.729 1.00 96.19 96 LEU A O 1
ATOM 788 N N . LYS A 1 97 ? 7.214 3.553 5.687 1.00 96.31 97 LYS A N 1
ATOM 789 C CA . LYS A 1 97 ? 7.338 3.562 4.223 1.00 96.31 97 LYS A CA 1
ATOM 790 C C . LYS A 1 97 ? 7.548 2.159 3.666 1.00 96.31 97 LYS A C 1
ATOM 792 O O . LYS A 1 97 ? 6.883 1.789 2.704 1.00 96.31 97 LYS A O 1
ATOM 797 N N . ASP A 1 98 ? 8.446 1.399 4.283 1.00 96.19 98 ASP A N 1
ATOM 798 C CA . ASP A 1 98 ? 8.759 0.035 3.871 1.00 96.19 98 ASP A CA 1
ATOM 799 C C . ASP A 1 98 ? 7.537 -0.877 4.032 1.00 96.19 98 ASP A C 1
ATOM 801 O O . ASP A 1 98 ? 7.186 -1.586 3.094 1.00 96.19 98 ASP A O 1
ATOM 805 N N . GLN A 1 99 ? 6.831 -0.794 5.16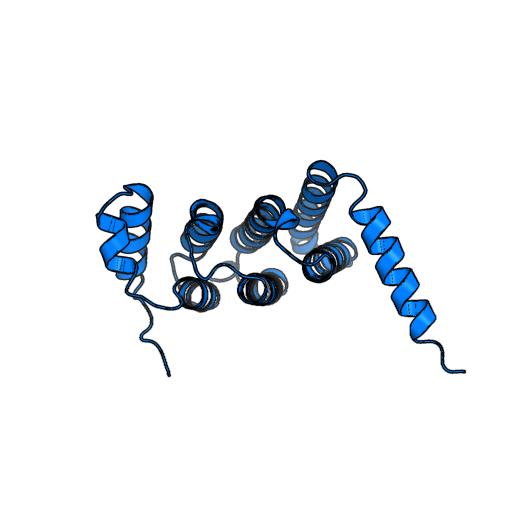7 1.00 97.75 99 GLN A N 1
ATOM 806 C CA . GLN A 1 99 ? 5.598 -1.556 5.380 1.00 97.75 99 GLN A CA 1
ATOM 807 C C . GLN A 1 99 ? 4.525 -1.190 4.350 1.00 97.75 99 GLN A C 1
ATOM 809 O O . GLN A 1 99 ? 3.896 -2.079 3.789 1.00 97.75 99 GLN A O 1
ATOM 814 N N . MET A 1 100 ? 4.330 0.103 4.066 1.00 97.94 100 MET A N 1
ATOM 815 C CA . MET A 1 100 ? 3.346 0.541 3.074 1.00 97.94 100 MET A CA 1
ATOM 816 C C . MET A 1 100 ? 3.664 -0.017 1.680 1.00 97.94 100 MET A C 1
ATOM 818 O O . MET A 1 100 ? 2.755 -0.474 0.991 1.00 97.94 100 MET A O 1
ATOM 822 N N . LEU A 1 101 ? 4.941 -0.019 1.273 1.00 98.00 101 LEU A N 1
ATOM 823 C CA . LEU A 1 101 ? 5.383 -0.612 0.005 1.00 98.00 101 LEU A CA 1
ATOM 824 C C . LEU A 1 101 ? 5.106 -2.115 -0.046 1.00 98.00 101 LEU A C 1
ATOM 826 O O . LEU A 1 101 ? 4.502 -2.588 -1.009 1.00 98.00 101 LEU A O 1
ATOM 830 N N . VAL A 1 102 ? 5.528 -2.848 0.986 1.00 98.31 102 VAL A N 1
ATOM 831 C CA . VAL A 1 102 ? 5.395 -4.308 1.045 1.00 98.31 102 VAL A CA 1
ATOM 832 C C . VAL A 1 102 ? 3.926 -4.720 1.067 1.00 98.31 102 VAL A C 1
ATOM 834 O O . VAL A 1 102 ? 3.510 -5.483 0.201 1.00 98.31 102 VAL A O 1
ATOM 837 N N . SER A 1 103 ? 3.123 -4.164 1.976 1.00 98.38 103 SER A N 1
ATOM 838 C CA . SER A 1 103 ? 1.706 -4.518 2.099 1.00 98.38 103 SER A CA 1
ATOM 839 C C . SER A 1 103 ? 0.902 -4.128 0.864 1.00 98.38 103 SER A C 1
ATOM 841 O O . SER A 1 103 ? 0.097 -4.926 0.396 1.00 98.38 103 SER A O 1
ATOM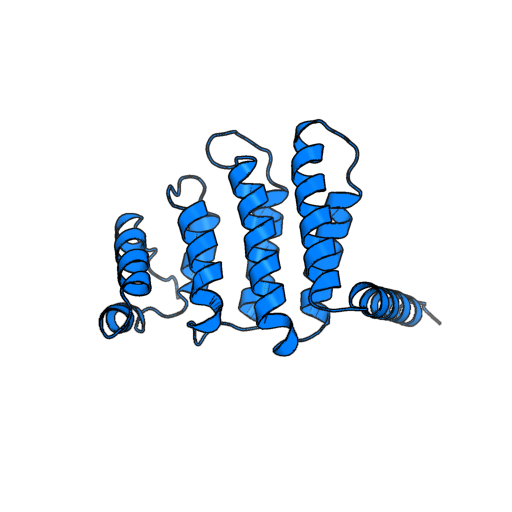 843 N N . THR A 1 104 ? 1.152 -2.954 0.266 1.00 97.88 104 THR A N 1
ATOM 844 C CA . THR A 1 104 ? 0.482 -2.587 -0.997 1.00 97.88 104 THR A CA 1
ATOM 845 C C . THR A 1 104 ? 0.840 -3.576 -2.103 1.00 97.88 104 THR A C 1
ATOM 847 O O . THR A 1 104 ? -0.035 -4.037 -2.824 1.00 97.88 104 THR A O 1
ATOM 850 N N . THR A 1 105 ? 2.112 -3.959 -2.216 1.00 97.81 105 THR A N 1
ATOM 851 C CA . THR A 1 105 ? 2.550 -4.936 -3.223 1.00 97.81 105 THR A CA 1
ATOM 852 C C . THR A 1 105 ? 1.911 -6.307 -3.002 1.00 97.81 105 THR A C 1
ATOM 854 O O . THR A 1 105 ? 1.451 -6.925 -3.956 1.00 97.81 105 THR A O 1
ATOM 857 N N . SER A 1 106 ? 1.843 -6.757 -1.750 1.00 97.31 106 SER A N 1
ATOM 858 C CA . SER A 1 106 ? 1.213 -8.018 -1.346 1.00 97.31 106 SER A CA 1
ATOM 859 C C . SER A 1 106 ? -0.276 -8.057 -1.712 1.00 97.31 106 SER A C 1
ATOM 861 O O . SER A 1 106 ? -0.716 -8.988 -2.383 1.00 97.31 106 SER A O 1
ATOM 863 N N . ILE A 1 107 ? -1.016 -6.986 -1.398 1.00 95.75 107 ILE A N 1
ATOM 864 C CA . ILE A 1 107 ? -2.428 -6.810 -1.778 1.00 95.75 107 ILE A CA 1
ATOM 865 C C . ILE A 1 107 ? -2.608 -6.868 -3.301 1.00 95.75 107 ILE A C 1
ATOM 867 O O . ILE A 1 107 ? -3.542 -7.484 -3.810 1.00 95.75 107 ILE A O 1
ATOM 871 N N . PHE A 1 108 ? -1.715 -6.229 -4.059 1.00 95.19 108 PHE A N 1
ATOM 872 C CA . PHE A 1 108 ? -1.769 -6.299 -5.516 1.00 95.19 108 PHE A CA 1
ATOM 873 C C . PHE A 1 108 ? -1.518 -7.719 -6.012 1.00 95.19 108 PHE A C 1
ATOM 875 O O . PHE A 1 108 ? -2.251 -8.185 -6.871 1.00 95.19 108 PHE A O 1
ATOM 882 N N . ILE A 1 109 ? -0.533 -8.429 -5.457 1.00 94.31 109 ILE A N 1
ATOM 883 C CA . ILE A 1 109 ? -0.238 -9.818 -5.825 1.00 94.31 109 ILE A CA 1
ATOM 884 C C . ILE A 1 109 ? -1.443 -10.734 -5.573 1.00 94.31 109 ILE A C 1
ATOM 886 O O . ILE A 1 109 ? -1.736 -11.565 -6.430 1.00 94.31 109 ILE A O 1
ATOM 890 N N . SER A 1 110 ? -2.147 -10.592 -4.445 1.00 91.75 110 SER A N 1
ATOM 891 C CA . SER A 1 110 ? -3.305 -11.445 -4.134 1.00 91.75 110 SER A CA 1
ATOM 892 C C . SER A 1 110 ? -4.518 -11.161 -5.021 1.00 91.75 110 SER A C 1
ATOM 894 O O . SER A 1 110 ? -5.314 -12.064 -5.281 1.00 91.75 110 SER A O 1
ATOM 896 N N . THR A 1 111 ? -4.644 -9.938 -5.540 1.00 88.62 111 THR A N 1
ATOM 897 C CA . THR A 1 111 ? -5.867 -9.485 -6.219 1.00 88.62 111 THR A CA 1
ATOM 898 C C . THR A 1 111 ? -5.719 -9.207 -7.715 1.00 88.62 111 THR A C 1
ATOM 900 O O . THR A 1 111 ? -6.701 -8.957 -8.409 1.00 88.62 111 THR A O 1
ATOM 903 N N . ILE A 1 112 ? -4.512 -9.329 -8.262 1.00 84.88 112 ILE A N 1
ATOM 904 C CA . ILE A 1 112 ? -4.163 -8.989 -9.650 1.00 84.88 112 ILE A CA 1
ATOM 905 C C . ILE A 1 112 ? -5.053 -9.627 -10.733 1.00 84.88 112 ILE A C 1
ATOM 907 O O . ILE A 1 112 ? -5.251 -9.051 -11.796 1.00 84.88 112 ILE A O 1
ATOM 911 N N . HIS A 1 113 ? -5.610 -10.814 -10.477 1.00 83.88 113 HIS A N 1
ATOM 912 C CA . HIS A 1 113 ? -6.443 -11.554 -11.424 1.00 83.88 113 HIS A CA 1
ATOM 913 C C . HIS A 1 113 ? -7.873 -11.010 -11.495 1.00 83.88 113 HIS A C 1
ATOM 915 O O . HIS A 1 113 ? -8.636 -11.408 -12.373 1.00 83.88 113 HIS A O 1
ATOM 921 N N . GLN A 1 114 ? -8.244 -10.143 -10.555 1.00 84.38 114 GLN A N 1
ATOM 922 C CA . GLN A 1 114 ? -9.586 -9.594 -10.411 1.00 84.38 114 GLN A CA 1
ATOM 923 C C . GLN A 1 114 ? -9.735 -8.238 -11.116 1.00 84.38 114 GLN A C 1
ATOM 925 O O . GLN A 1 114 ? -10.863 -7.796 -11.328 1.00 84.38 114 GLN A O 1
ATOM 930 N N . PHE A 1 115 ? -8.626 -7.597 -11.503 1.00 81.69 115 PHE A N 1
ATOM 931 C CA . PHE A 1 115 ? -8.604 -6.194 -11.915 1.00 81.69 115 PHE A CA 1
ATOM 932 C C . PHE A 1 115 ? -7.885 -5.947 -13.237 1.00 81.69 115 PHE A C 1
ATOM 934 O O . PHE A 1 115 ? -7.145 -6.784 -13.755 1.00 81.69 115 PHE A O 1
ATOM 941 N N . ASN A 1 116 ? -8.116 -4.760 -13.791 1.00 81.06 116 ASN A N 1
ATOM 942 C CA . ASN A 1 116 ? -7.496 -4.309 -15.026 1.00 81.06 116 ASN A CA 1
ATOM 943 C C . ASN A 1 116 ? -5.969 -4.121 -14.890 1.00 81.06 116 ASN A C 1
ATOM 945 O O . ASN A 1 116 ? -5.476 -3.561 -13.907 1.00 81.06 116 ASN A O 1
ATOM 949 N N . ILE A 1 117 ? -5.229 -4.504 -15.939 1.00 84.25 117 ILE A N 1
ATOM 950 C CA . ILE A 1 117 ? -3.773 -4.332 -16.055 1.00 84.25 117 ILE A CA 1
ATOM 951 C C . ILE A 1 117 ? -3.313 -2.889 -15.784 1.00 84.25 117 ILE A C 1
ATOM 953 O O . ILE A 1 117 ? -2.274 -2.686 -15.163 1.00 84.25 117 ILE A O 1
ATOM 957 N N . VAL A 1 118 ? -4.126 -1.890 -16.145 1.00 86.25 118 VAL A N 1
ATOM 958 C CA . VAL A 1 118 ? -3.826 -0.452 -15.982 1.00 86.25 118 VAL A CA 1
ATOM 959 C C . VAL A 1 118 ? -3.566 -0.051 -14.519 1.00 86.25 118 VAL A C 1
ATOM 961 O O . VAL A 1 118 ? -2.735 0.816 -14.231 1.00 86.25 118 VAL A O 1
ATOM 964 N N . ILE A 1 119 ? -4.240 -0.684 -13.556 1.00 88.56 119 ILE A N 1
ATOM 965 C CA . ILE A 1 119 ? -4.050 -0.363 -12.131 1.00 88.56 119 ILE A CA 1
ATOM 966 C C . ILE A 1 119 ? -2.704 -0.910 -11.645 1.00 88.56 119 ILE A C 1
ATOM 968 O O . ILE A 1 119 ? -1.985 -0.254 -10.890 1.00 88.56 119 ILE A O 1
ATOM 972 N N . ILE A 1 120 ? -2.307 -2.080 -12.144 1.00 90.69 120 ILE A N 1
ATOM 973 C CA . ILE A 1 120 ? -1.012 -2.698 -11.840 1.00 90.69 120 ILE A CA 1
ATOM 974 C C . ILE A 1 120 ? 0.125 -1.907 -12.491 1.00 90.69 120 ILE A C 1
ATOM 976 O O . ILE A 1 120 ? 1.155 -1.684 -11.852 1.00 90.69 120 ILE A O 1
ATOM 980 N N . GLU A 1 121 ? -0.078 -1.413 -13.717 1.00 91.75 121 GLU A N 1
ATOM 981 C CA . GLU A 1 121 ? 0.844 -0.486 -14.385 1.00 91.75 121 GLU A CA 1
ATOM 982 C C . GLU A 1 121 ? 1.156 0.722 -13.503 1.00 91.75 121 GLU A C 1
ATOM 984 O O . GLU A 1 121 ? 2.321 1.087 -13.355 1.00 91.75 121 GLU A O 1
ATOM 989 N N . SER A 1 122 ? 0.143 1.283 -12.838 1.00 93.12 122 SER A N 1
ATOM 990 C CA . SER A 1 122 ? 0.307 2.438 -11.948 1.00 93.12 122 SER A CA 1
ATOM 991 C C . SER A 1 122 ? 1.200 2.140 -10.733 1.00 93.12 122 SER A C 1
ATOM 993 O O . SER A 1 122 ? 1.987 2.996 -10.313 1.00 93.12 122 SER A O 1
ATOM 995 N N . LEU A 1 123 ? 1.114 0.930 -10.164 1.00 95.81 123 LEU A N 1
ATOM 996 C CA . LEU A 1 123 ? 2.014 0.495 -9.091 1.00 95.81 123 LEU A CA 1
ATOM 997 C C . LEU A 1 123 ? 3.436 0.264 -9.621 1.00 95.81 123 LEU A C 1
ATOM 999 O O . LEU A 1 123 ? 4.401 0.741 -9.020 1.00 95.81 123 LEU A O 1
ATOM 1003 N N . VAL A 1 124 ? 3.574 -0.434 -10.751 1.00 95.19 124 VAL A N 1
ATOM 1004 C CA . VAL A 1 124 ? 4.873 -0.728 -11.378 1.00 95.19 124 VAL A CA 1
ATOM 1005 C C . VAL A 1 124 ? 5.605 0.556 -11.760 1.00 95.19 124 VAL A C 1
ATOM 1007 O O . VAL A 1 124 ? 6.785 0.705 -11.436 1.00 95.19 124 VAL A O 1
ATOM 1010 N N . GLU A 1 125 ? 4.915 1.516 -12.372 1.00 94.12 125 GLU A N 1
ATOM 1011 C CA . GLU A 1 125 ? 5.466 2.832 -12.693 1.00 94.12 125 GLU A CA 1
ATOM 1012 C C . GLU A 1 125 ? 5.981 3.528 -11.428 1.00 94.12 125 GLU A C 1
ATOM 1014 O O . GLU A 1 125 ? 7.115 4.015 -11.395 1.00 94.12 125 GLU A O 1
ATOM 1019 N N . PHE A 1 126 ? 5.194 3.520 -10.349 1.00 95.75 126 PHE A N 1
ATOM 1020 C CA . PHE A 1 126 ? 5.612 4.133 -9.094 1.00 95.75 126 PHE A CA 1
ATOM 1021 C C . PHE A 1 126 ? 6.854 3.460 -8.488 1.00 95.75 126 PHE A C 1
ATOM 1023 O O . PHE A 1 126 ? 7.784 4.156 -8.068 1.00 95.75 126 PHE A O 1
ATOM 1030 N N . LEU A 1 127 ? 6.921 2.126 -8.493 1.00 96.31 127 LEU A N 1
ATOM 1031 C CA . LEU A 1 127 ? 8.106 1.385 -8.050 1.00 96.31 127 LEU A CA 1
ATOM 1032 C C . LEU A 1 127 ? 9.335 1.749 -8.892 1.00 96.31 127 LEU A C 1
ATOM 1034 O O . LEU A 1 127 ? 10.398 2.026 -8.336 1.00 96.31 127 LEU A O 1
ATOM 1038 N N . LEU A 1 128 ? 9.195 1.835 -10.218 1.00 93.88 128 LEU A N 1
ATOM 1039 C CA . LEU A 1 128 ? 10.278 2.247 -11.114 1.00 93.88 128 LEU A CA 1
ATOM 1040 C C . LEU A 1 128 ? 10.738 3.685 -10.845 1.00 93.88 128 LEU A C 1
ATOM 1042 O O . LEU A 1 128 ? 11.942 3.949 -10.870 1.00 93.88 128 LEU A O 1
ATOM 1046 N N . ILE A 1 129 ? 9.827 4.611 -10.529 1.00 92.62 129 ILE A N 1
ATOM 1047 C CA . ILE A 1 129 ? 10.187 5.976 -10.116 1.00 92.62 129 ILE A CA 1
ATOM 1048 C C . ILE A 1 129 ? 11.061 5.937 -8.861 1.00 92.62 129 ILE A C 1
ATOM 1050 O O . ILE A 1 129 ? 12.100 6.597 -8.824 1.00 92.62 129 ILE A O 1
ATOM 1054 N N . LEU A 1 130 ? 10.677 5.164 -7.839 1.00 92.69 130 LEU A N 1
ATOM 1055 C CA . LEU A 1 130 ? 11.466 5.028 -6.609 1.00 92.69 130 LEU A CA 1
ATOM 1056 C C . LEU A 1 130 ? 12.838 4.406 -6.878 1.00 92.69 130 LEU A C 1
ATOM 1058 O O . LEU A 1 130 ? 13.841 4.863 -6.329 1.00 92.69 130 LEU A O 1
ATOM 1062 N N . ILE A 1 131 ? 12.891 3.399 -7.751 1.00 92.75 131 ILE A N 1
ATOM 1063 C CA . ILE A 1 131 ? 14.126 2.701 -8.114 1.00 92.75 131 ILE A CA 1
ATOM 1064 C C . ILE A 1 131 ? 15.111 3.625 -8.833 1.00 92.75 131 ILE A C 1
ATOM 1066 O O . ILE A 1 131 ? 16.316 3.579 -8.573 1.00 92.75 131 ILE A O 1
ATOM 1070 N N . ASN A 1 132 ? 14.608 4.502 -9.697 1.00 89.25 132 ASN A N 1
ATOM 1071 C CA . ASN A 1 132 ? 15.436 5.400 -10.495 1.00 89.25 132 ASN A CA 1
ATOM 1072 C C . ASN A 1 132 ? 15.812 6.711 -9.780 1.00 89.25 132 ASN A C 1
ATOM 1074 O O . ASN A 1 132 ? 16.522 7.535 -10.362 1.00 89.25 132 ASN A O 1
ATOM 1078 N N . ARG A 1 133 ? 15.385 6.933 -8.526 1.00 83.19 133 ARG A N 1
ATOM 1079 C CA . ARG A 1 133 ? 15.756 8.150 -7.784 1.00 83.19 133 ARG A CA 1
ATOM 1080 C C . ARG A 1 133 ? 17.275 8.239 -7.529 1.00 83.19 133 ARG A C 1
ATOM 1082 O O . ARG A 1 133 ? 17.908 7.227 -7.208 1.00 83.19 133 ARG A O 1
ATOM 1089 N N . PRO A 1 134 ? 17.872 9.447 -7.624 1.00 74.38 134 PRO A N 1
ATOM 1090 C CA . PRO A 1 134 ? 19.274 9.680 -7.284 1.00 74.38 134 PRO A CA 1
ATOM 1091 C C . PRO A 1 134 ? 19.604 9.283 -5.837 1.00 74.38 134 PRO A C 1
ATOM 1093 O O . PRO A 1 134 ? 18.808 9.472 -4.923 1.00 74.38 134 PRO A O 1
ATOM 1096 N N . ASN A 1 135 ? 20.803 8.737 -5.633 1.00 63.09 135 ASN A N 1
ATOM 1097 C CA . ASN A 1 135 ? 21.256 8.138 -4.374 1.00 63.09 135 ASN A CA 1
ATOM 1098 C C . ASN A 1 135 ? 21.485 9.196 -3.265 1.00 63.09 135 ASN A C 1
ATOM 1100 O O . ASN A 1 135 ? 22.584 9.740 -3.144 1.00 63.09 135 ASN A O 1
ATOM 1104 N N . HIS A 1 136 ? 20.495 9.432 -2.402 1.00 65.38 136 HIS A N 1
ATOM 1105 C CA . HIS A 1 136 ? 20.698 10.033 -1.077 1.00 65.38 136 HIS A CA 1
ATOM 1106 C C . HIS A 1 136 ? 20.440 8.976 0.014 1.00 65.38 136 HIS A C 1
ATOM 1108 O O . HIS A 1 136 ? 19.625 8.079 -0.166 1.00 65.38 136 HIS A O 1
ATOM 1114 N N . GLY A 1 137 ? 21.183 9.012 1.128 1.00 68.12 137 GLY A N 1
ATOM 1115 C CA . GLY A 1 137 ? 21.288 7.896 2.093 1.00 68.12 137 GLY A CA 1
ATOM 1116 C C . GLY A 1 137 ? 19.968 7.193 2.478 1.00 68.12 137 GLY A C 1
ATOM 1117 O O . GLY A 1 137 ? 19.872 5.984 2.262 1.00 68.12 137 GLY A O 1
ATOM 1118 N N . PRO A 1 138 ? 18.952 7.910 2.999 1.00 65.94 138 PRO A N 1
ATOM 1119 C CA . PRO A 1 138 ? 17.648 7.335 3.359 1.00 65.94 138 PRO A CA 1
ATOM 1120 C C . PRO A 1 138 ? 16.891 6.718 2.173 1.00 65.94 138 PRO A C 1
ATOM 1122 O O . PRO A 1 138 ? 16.202 5.714 2.336 1.00 65.94 138 PRO A O 1
ATOM 1125 N N . ASP A 1 139 ? 17.076 7.262 0.968 1.00 72.38 139 ASP A N 1
ATOM 1126 C CA . ASP A 1 139 ? 16.419 6.779 -0.249 1.00 72.38 139 ASP A CA 1
ATOM 1127 C C . ASP A 1 139 ? 16.966 5.415 -0.693 1.00 72.38 139 ASP A C 1
ATOM 1129 O O . ASP A 1 139 ? 16.271 4.658 -1.369 1.00 72.38 139 ASP A O 1
ATOM 1133 N N . ARG A 1 140 ? 18.185 5.039 -0.266 1.00 84.88 140 ARG A N 1
ATOM 1134 C CA . ARG A 1 140 ? 18.786 3.735 -0.594 1.00 84.88 140 ARG A CA 1
ATOM 1135 C C . ARG A 1 140 ? 17.986 2.566 -0.019 1.00 84.88 140 ARG A C 1
ATOM 1137 O O . ARG A 1 140 ? 17.878 1.539 -0.688 1.00 84.88 140 ARG A O 1
ATOM 1144 N N . GLN A 1 141 ? 17.463 2.703 1.202 1.00 88.19 141 GLN A N 1
ATOM 1145 C CA . GLN A 1 141 ? 16.678 1.647 1.846 1.00 88.19 141 GLN A CA 1
ATOM 1146 C C . GLN A 1 141 ? 15.337 1.468 1.138 1.00 88.19 141 GLN A C 1
ATOM 1148 O O . GLN A 1 141 ? 15.060 0.380 0.641 1.00 88.19 141 GLN A O 1
ATOM 1153 N N . THR A 1 142 ? 14.568 2.549 1.000 1.00 89.69 142 THR A N 1
ATOM 1154 C CA . THR A 1 142 ? 13.275 2.537 0.302 1.00 89.69 142 THR A CA 1
ATOM 1155 C C . THR A 1 142 ? 13.417 2.040 -1.137 1.00 89.69 142 THR A C 1
ATOM 1157 O O . THR A 1 142 ? 12.589 1.266 -1.608 1.00 89.69 142 THR A O 1
ATOM 1160 N N . ARG A 1 143 ? 14.510 2.395 -1.825 1.00 91.81 143 ARG A N 1
ATOM 1161 C CA . ARG A 1 143 ? 14.846 1.833 -3.136 1.00 91.81 143 ARG A CA 1
ATOM 1162 C C . ARG A 1 143 ? 15.047 0.320 -3.095 1.00 91.81 143 ARG A C 1
ATOM 1164 O O . ARG A 1 143 ? 14.556 -0.376 -3.974 1.00 91.81 143 ARG A O 1
ATOM 1171 N N . GLY A 1 144 ? 15.799 -0.181 -2.116 1.00 94.31 144 GLY A N 1
ATOM 1172 C CA . GLY A 1 144 ? 16.008 -1.618 -1.937 1.00 94.31 144 GLY A CA 1
ATOM 1173 C C . GLY A 1 144 ? 14.685 -2.362 -1.769 1.00 94.31 144 GLY A C 1
ATOM 1174 O O . GLY A 1 144 ? 14.460 -3.354 -2.454 1.00 94.31 144 GLY A O 1
ATOM 1175 N N . VAL A 1 145 ? 13.785 -1.827 -0.942 1.00 96.19 145 VAL A N 1
ATOM 1176 C CA . VAL A 1 145 ? 12.439 -2.387 -0.750 1.00 96.19 145 VAL A CA 1
ATOM 1177 C C . VAL A 1 145 ? 11.620 -2.330 -2.038 1.00 96.19 145 VAL A C 1
ATOM 1179 O O . VAL A 1 145 ? 11.018 -3.332 -2.407 1.00 96.19 145 VAL A O 1
ATOM 1182 N N . ALA A 1 146 ? 11.653 -1.215 -2.774 1.00 96.50 146 ALA A N 1
ATOM 1183 C CA . ALA A 1 146 ? 10.964 -1.100 -4.059 1.00 96.50 146 ALA A CA 1
ATOM 1184 C C . ALA A 1 146 ? 11.476 -2.119 -5.098 1.00 96.50 146 ALA A C 1
ATOM 1186 O O . ALA A 1 146 ? 10.672 -2.707 -5.819 1.00 96.50 146 ALA A O 1
ATOM 1187 N N . CYS A 1 147 ? 12.790 -2.377 -5.150 1.00 96.38 147 CYS A N 1
ATOM 1188 C CA . CYS A 1 147 ? 13.364 -3.421 -6.004 1.00 96.38 147 CYS A CA 1
ATOM 1189 C C . CYS A 1 147 ? 12.844 -4.819 -5.646 1.00 96.38 147 CYS A C 1
ATOM 1191 O O . CYS A 1 147 ? 12.533 -5.595 -6.548 1.00 96.38 147 CYS A O 1
ATOM 1193 N N . GLU A 1 148 ? 12.770 -5.153 -4.355 1.00 98.06 148 GLU A N 1
ATOM 1194 C CA . GLU A 1 148 ? 12.242 -6.452 -3.927 1.00 98.06 148 GLU A CA 1
ATOM 1195 C C . GLU A 1 148 ? 10.735 -6.553 -4.194 1.00 98.06 148 GLU A C 1
ATOM 1197 O O . GLU A 1 148 ? 10.296 -7.567 -4.718 1.00 98.06 148 GLU A O 1
ATOM 1202 N N . CYS A 1 149 ? 9.959 -5.486 -3.976 1.00 98.12 149 CYS A N 1
ATOM 1203 C CA . CYS A 1 149 ? 8.535 -5.447 -4.331 1.00 98.12 149 CYS A CA 1
ATOM 1204 C C . CYS A 1 149 ? 8.313 -5.715 -5.829 1.00 98.12 149 CYS A C 1
ATOM 1206 O O . CYS A 1 149 ? 7.496 -6.554 -6.203 1.00 98.12 149 CYS A O 1
ATOM 1208 N N . LEU A 1 150 ? 9.088 -5.052 -6.695 1.00 97.19 150 LEU A N 1
ATOM 1209 C CA . LEU A 1 150 ? 9.019 -5.264 -8.142 1.00 97.19 150 LEU A CA 1
ATOM 1210 C C . LEU A 1 150 ? 9.403 -6.702 -8.528 1.00 97.19 150 LEU A C 1
ATOM 1212 O O . LEU A 1 150 ? 8.794 -7.294 -9.416 1.00 97.19 150 LEU A O 1
ATOM 1216 N N . ARG A 1 151 ? 10.403 -7.277 -7.846 1.00 97.00 151 ARG A N 1
ATOM 1217 C CA . ARG A 1 151 ? 10.811 -8.672 -8.043 1.00 97.00 151 ARG A CA 1
ATOM 1218 C C . ARG A 1 151 ? 9.721 -9.653 -7.608 1.00 97.00 151 ARG A C 1
ATOM 1220 O O . ARG A 1 151 ? 9.503 -10.628 -8.320 1.00 97.00 151 ARG A O 1
ATOM 1227 N N . GLU A 1 152 ? 9.066 -9.430 -6.471 1.00 97.50 152 GLU A N 1
ATOM 1228 C CA . GLU A 1 152 ? 7.970 -10.293 -6.006 1.00 97.50 152 GLU A CA 1
ATOM 1229 C C . GLU A 1 152 ? 6.750 -10.221 -6.934 1.00 97.50 152 GLU A C 1
ATOM 1231 O O . GLU A 1 152 ? 6.139 -11.256 -7.204 1.00 97.50 152 GLU A O 1
ATOM 1236 N N . LEU A 1 153 ? 6.439 -9.042 -7.489 1.00 95.31 153 LEU A N 1
ATOM 1237 C CA . LEU A 1 153 ? 5.392 -8.889 -8.507 1.00 95.31 153 LEU A CA 1
ATOM 1238 C C . LEU A 1 153 ? 5.675 -9.749 -9.742 1.00 95.31 153 LEU A C 1
ATOM 1240 O O . LEU A 1 153 ? 4.840 -10.573 -10.105 1.00 95.31 153 LEU A O 1
ATOM 1244 N N . GLU A 1 154 ? 6.861 -9.608 -10.341 1.00 94.50 154 GLU A N 1
ATOM 1245 C CA . GLU A 1 154 ? 7.264 -10.388 -11.524 1.00 94.50 154 GLU A CA 1
ATOM 1246 C C . GLU A 1 154 ? 7.367 -11.890 -11.217 1.00 94.50 154 GLU A C 1
ATOM 1248 O O . GLU A 1 154 ? 7.054 -12.728 -12.059 1.00 94.50 154 GLU A O 1
ATOM 1253 N N . ARG A 1 155 ? 7.786 -12.266 -10.000 1.00 95.56 155 ARG A N 1
ATOM 1254 C CA . ARG A 1 155 ? 7.817 -13.675 -9.584 1.00 95.56 155 ARG A CA 1
ATOM 1255 C C . ARG A 1 155 ? 6.413 -14.269 -9.501 1.00 95.56 155 ARG A C 1
ATOM 1257 O O . ARG A 1 155 ? 6.228 -15.422 -9.885 1.00 95.56 155 ARG A O 1
ATOM 1264 N N . SER A 1 156 ? 5.463 -13.510 -8.965 1.00 93.69 156 SER A N 1
ATOM 1265 C CA . SER A 1 156 ? 4.079 -13.959 -8.796 1.00 93.69 156 SER A CA 1
ATOM 1266 C C . SER A 1 156 ? 3.321 -13.950 -10.126 1.00 93.69 156 SER A C 1
ATOM 1268 O O . SER A 1 156 ? 2.480 -14.813 -10.355 1.00 93.69 156 SER A O 1
ATOM 1270 N N . HIS A 1 157 ? 3.682 -13.031 -11.027 1.00 90.12 157 HIS A N 1
ATOM 1271 C CA . HIS A 1 157 ? 3.072 -12.846 -12.343 1.00 90.12 157 HIS A CA 1
ATOM 1272 C C . HIS A 1 157 ? 4.153 -12.791 -13.420 1.00 90.12 157 HIS A C 1
ATOM 1274 O O . HIS A 1 157 ? 4.594 -11.705 -13.803 1.00 90.12 157 HIS A O 1
ATOM 1280 N N . PRO A 1 158 ? 4.604 -13.961 -13.905 1.00 89.88 158 PRO A N 1
ATOM 1281 C CA . PRO A 1 158 ? 5.627 -14.023 -14.934 1.00 89.88 158 PRO A CA 1
ATOM 1282 C C . PRO A 1 158 ? 5.227 -13.220 -16.172 1.00 89.88 158 PRO A C 1
ATOM 1284 O O . PRO A 1 158 ? 4.084 -13.306 -16.616 1.00 89.88 158 PRO A O 1
ATOM 1287 N N . CYS A 1 159 ? 6.193 -12.500 -16.746 1.00 88.19 159 CYS A N 1
ATOM 1288 C CA . CYS A 1 159 ? 6.033 -11.650 -17.928 1.00 88.19 159 CYS A CA 1
ATOM 1289 C C . CYS A 1 159 ? 5.260 -10.344 -17.705 1.00 88.19 159 CYS A C 1
ATOM 1291 O O . CYS A 1 159 ? 5.157 -9.566 -18.654 1.00 88.19 159 CYS A O 1
ATOM 1293 N N . LEU A 1 160 ? 4.830 -10.033 -16.477 1.00 87.88 160 LEU A N 1
ATOM 1294 C CA . LEU A 1 160 ? 4.130 -8.787 -16.158 1.00 87.88 160 LEU A CA 1
ATOM 1295 C C . LEU A 1 160 ? 4.890 -7.556 -16.666 1.00 87.88 160 LEU A C 1
ATOM 1297 O O . LEU A 1 160 ? 4.319 -6.701 -17.339 1.00 87.88 160 LEU A O 1
ATOM 1301 N N . LEU A 1 161 ? 6.193 -7.466 -16.394 1.00 88.00 161 LEU A N 1
ATOM 1302 C CA . LEU A 1 161 ? 6.995 -6.318 -16.824 1.00 88.00 161 LEU A CA 1
ATOM 1303 C C . LEU A 1 161 ? 7.142 -6.232 -18.347 1.00 88.00 161 LEU A C 1
ATOM 1305 O O . LEU A 1 161 ? 7.224 -5.130 -18.889 1.00 88.00 161 LEU A O 1
ATOM 1309 N N . SER A 1 162 ? 7.170 -7.372 -19.039 1.00 86.31 162 SER A N 1
ATOM 1310 C CA . SER A 1 162 ? 7.202 -7.411 -20.504 1.00 86.31 162 SER A CA 1
ATOM 1311 C C . SER A 1 162 ? 5.884 -6.909 -21.092 1.00 86.31 162 SER A C 1
ATOM 1313 O O . SER A 1 162 ? 5.896 -6.117 -22.036 1.00 86.31 162 SER A O 1
ATOM 1315 N N . ASP A 1 163 ? 4.763 -7.335 -20.514 1.00 83.19 163 ASP A N 1
ATOM 1316 C CA . ASP A 1 163 ? 3.426 -6.943 -20.954 1.00 83.19 163 ASP A CA 1
ATOM 1317 C C . ASP A 1 163 ? 3.213 -5.444 -20.737 1.00 83.19 163 ASP A C 1
ATOM 1319 O O . ASP A 1 163 ? 2.884 -4.720 -21.679 1.00 83.19 163 ASP A O 1
ATOM 1323 N N . ILE A 1 164 ? 3.530 -4.947 -19.538 1.00 83.88 164 ILE A N 1
ATOM 1324 C CA . ILE A 1 164 ? 3.455 -3.520 -19.196 1.00 83.88 164 ILE A CA 1
ATOM 1325 C C . ILE A 1 164 ? 4.367 -2.682 -20.099 1.00 83.88 164 ILE A C 1
ATOM 1327 O O . ILE A 1 164 ? 3.952 -1.639 -20.602 1.00 83.88 164 ILE A O 1
ATOM 1331 N N . ALA A 1 165 ? 5.599 -3.127 -20.369 1.00 78.62 165 ALA A N 1
ATOM 1332 C CA . ALA A 1 165 ? 6.480 -2.424 -21.303 1.00 78.62 165 ALA A CA 1
ATOM 1333 C C . ALA A 1 165 ? 5.870 -2.344 -22.716 1.00 78.62 165 ALA A C 1
ATOM 1335 O O . ALA A 1 165 ? 5.998 -1.317 -23.389 1.00 78.62 165 ALA A O 1
ATOM 1336 N N . GLY A 1 166 ? 5.172 -3.397 -23.152 1.00 72.69 166 GLY A N 1
ATOM 1337 C CA . GLY A 1 166 ? 4.407 -3.417 -24.396 1.00 72.69 166 GLY A CA 1
ATOM 1338 C C . GLY A 1 166 ? 3.245 -2.419 -24.401 1.00 72.69 166 GLY A C 1
ATOM 1339 O O . GLY A 1 166 ? 3.091 -1.675 -25.373 1.00 72.69 166 GLY A O 1
ATOM 1340 N N . HIS A 1 167 ? 2.472 -2.355 -23.315 1.00 68.50 167 HIS A N 1
ATOM 1341 C CA . HIS A 1 167 ? 1.366 -1.409 -23.147 1.00 68.50 167 HIS A CA 1
ATOM 1342 C C . HIS A 1 167 ? 1.844 0.045 -23.143 1.00 68.50 167 HIS A C 1
ATOM 1344 O O . HIS A 1 167 ? 1.357 0.852 -23.938 1.00 68.50 167 HIS A O 1
ATOM 1350 N N . LEU A 1 168 ? 2.873 0.365 -22.353 1.00 63.59 168 LEU A N 1
ATOM 1351 C CA . LEU A 1 168 ? 3.479 1.699 -22.316 1.00 63.59 168 LEU A CA 1
ATOM 1352 C C . LEU A 1 168 ? 3.982 2.124 -23.704 1.00 63.59 168 LEU A C 1
ATOM 1354 O O . LEU A 1 168 ? 3.737 3.249 -24.142 1.00 63.59 168 LEU A O 1
ATOM 1358 N N . TRP A 1 169 ? 4.629 1.216 -24.441 1.00 60.84 169 TRP A N 1
ATOM 1359 C CA . TRP A 1 169 ? 5.113 1.495 -25.795 1.00 60.84 169 TRP A CA 1
ATOM 1360 C C . TRP A 1 169 ? 3.982 1.638 -26.827 1.00 60.84 169 TRP A C 1
ATOM 1362 O O . TRP A 1 169 ? 4.091 2.428 -27.767 1.00 60.84 169 TRP A O 1
ATOM 1372 N N . SER A 1 170 ? 2.883 0.897 -26.661 1.00 58.03 170 SER A N 1
ATOM 1373 C CA . SER A 1 170 ? 1.685 1.029 -27.495 1.00 58.03 170 SER A CA 1
ATOM 1374 C C . SER A 1 170 ? 1.004 2.384 -27.290 1.00 58.03 170 SER A C 1
ATOM 1376 O O . SER A 1 170 ? 0.647 3.034 -28.272 1.00 58.03 170 SER A O 1
ATOM 1378 N N . CYS A 1 171 ? 0.889 2.843 -26.040 1.00 52.34 171 CYS A N 1
ATOM 1379 C CA . CYS A 1 171 ? 0.310 4.143 -25.700 1.00 52.34 171 CYS A CA 1
ATOM 1380 C C . CYS A 1 171 ? 1.104 5.310 -26.311 1.00 52.34 171 CYS A C 1
ATOM 1382 O O . CYS A 1 171 ? 0.505 6.248 -26.841 1.00 52.34 171 CYS A O 1
ATOM 1384 N N . VAL A 1 172 ? 2.440 5.218 -26.327 1.00 54.12 172 VAL A N 1
ATOM 1385 C CA . VAL A 1 172 ? 3.319 6.226 -26.950 1.00 54.12 172 VAL A CA 1
ATOM 1386 C C . VAL A 1 172 ? 3.067 6.346 -28.459 1.00 54.12 172 VAL A C 1
ATOM 1388 O O . VAL A 1 172 ? 2.987 7.459 -28.978 1.00 54.12 172 VAL A O 1
ATOM 1391 N N . LYS A 1 173 ? 2.853 5.227 -29.164 1.00 50.56 173 LYS A N 1
ATOM 1392 C CA . LYS A 1 173 ? 2.565 5.233 -30.612 1.00 50.56 173 LYS A CA 1
ATOM 1393 C C . LYS A 1 173 ? 1.205 5.833 -30.967 1.00 50.56 173 LYS A C 1
ATOM 1395 O O . LYS A 1 173 ? 1.050 6.383 -32.050 1.00 50.56 173 LYS A O 1
ATOM 1400 N N . THR A 1 174 ? 0.219 5.742 -30.079 1.00 50.84 174 THR A N 1
ATOM 1401 C CA . THR A 1 174 ? -1.109 6.352 -30.282 1.00 50.84 174 THR A CA 1
ATOM 1402 C C . THR A 1 174 ? -1.164 7.849 -29.968 1.00 50.84 174 THR A C 1
ATOM 1404 O O . THR A 1 174 ? -2.164 8.489 -30.280 1.00 50.84 174 THR A O 1
ATOM 1407 N N . SER A 1 175 ? -0.112 8.415 -29.367 1.00 49.50 175 SER A N 1
ATOM 1408 C CA . SER A 1 175 ? -0.012 9.843 -29.025 1.00 49.50 175 SER A CA 1
ATOM 1409 C C . SER A 1 175 ? 0.837 10.680 -29.993 1.00 49.50 175 SER A C 1
ATOM 1411 O O . SER A 1 175 ? 1.012 11.876 -29.763 1.00 49.50 175 SER A O 1
ATOM 1413 N N . GLU A 1 176 ? 1.355 10.090 -31.076 1.00 35.47 176 GLU A N 1
ATOM 1414 C CA . GLU A 1 176 ? 1.985 10.862 -32.152 1.00 35.47 176 GLU A CA 1
ATOM 1415 C C . GLU A 1 176 ? 0.903 11.580 -32.982 1.00 35.47 176 GLU A C 1
ATOM 1417 O O . GLU A 1 176 ? -0.009 10.924 -33.495 1.00 35.47 176 GLU A O 1
ATOM 1422 N N . PRO A 1 177 ? 0.952 12.919 -33.121 1.00 46.88 177 PRO A N 1
ATOM 1423 C CA . PRO A 1 177 ? 0.035 13.627 -34.002 1.00 46.88 177 PRO A CA 1
ATOM 1424 C C . PRO A 1 177 ? 0.364 13.287 -35.463 1.00 46.88 177 PRO A C 1
ATOM 1426 O O . PRO A 1 177 ? 1.530 13.337 -35.860 1.00 46.88 177 PRO A O 1
ATOM 1429 N N . MET A 1 178 ? -0.667 12.953 -36.250 1.00 42.09 178 MET A N 1
ATOM 1430 C CA . MET A 1 178 ? -0.600 13.001 -37.720 1.00 42.09 178 MET A CA 1
ATOM 1431 C C . MET A 1 178 ? -0.300 14.417 -38.211 1.00 42.09 178 MET A C 1
ATOM 1433 O O . MET A 1 178 ? -0.826 15.377 -37.599 1.00 42.09 178 MET A O 1
#

Organism: Quercus suber (NCBI:txid58331)

Radius of gyration: 17.65 Å; chains: 1; bounding box: 44×29×58 Å

Sequence (178 aa):
MSQKPLSPQDWESLIEDFQHGGSRRHKWSSTPSLLDLALSSILKKDFPLKIQLIIFLEEFSDDFPDFDEHFLERLIDALKIIVQSPTDNLHITLSLKDQMLVSTTSIFISTIHQFNIVIIESLVEFLLILINRPNHGPDRQTRGVACECLRELERSHPCLLSDIAGHLWSCVKTSEPM